Protein AF-A0A5B7KP76-F1 (afdb_monomer)

Solvent-accessible surface area (backbone atoms only — not comparable to full-atom values): 4516 Å² total; per-residue (Å²): 132,74,51,72,63,72,54,73,51,75,46,80,54,97,94,50,72,52,75,51,65,57,30,50,40,45,64,41,91,46,76,78,40,73,77,46,84,39,71,43,79,44,54,99,88,42,72,46,78,56,77,74,61,66,68,64,49,46,55,52,48,52,54,51,23,55,51,50,66,75,71,109

Radius of gyration: 13.91 Å; Cα contacts (8 Å, |Δi|>4): 99; chains: 1;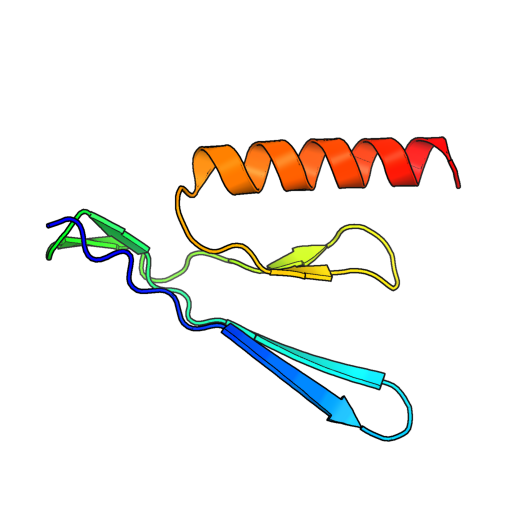 bounding box: 35×19×39 Å

pLDDT: mean 91.13, std 9.97, range [45.34, 97.81]

Nearest PDB structures (foldseek):
  9fst-assembly1_b  TM=9.604E-01  e=4.411E-05  Homo sapiens
  5cz7-assembly1_K  TM=9.199E-01  e=5.886E-03  Saccharomyces cerevisiae S288C
  5cz8-assembly1_Y  TM=8.758E-01  e=6.267E-03  Saccharomyces cerevisiae S288C
  6wjn-assembly1_p  TM=8.846E-01  e=3.630E-02  Homo sapiens
  8yvp-assembly1_U  TM=8.718E-01  e=3.410E-02  Mus musculus

Structure (mmCIF, N/CA/C/O backbone):
data_AF-A0A5B7KP76-F1
#
_entry.id   AF-A0A5B7KP76-F1
#
loop_
_atom_site.group_PDB
_atom_site.id
_atom_site.type_symbol
_atom_site.label_atom_id
_atom_site.label_alt_id
_atom_site.label_comp_id
_atom_site.label_asym_id
_atom_site.label_entity_id
_atom_site.label_seq_id
_atom_site.pdbx_PDB_ins_code
_atom_site.Cartn_x
_atom_site.Cartn_y
_atom_site.Cartn_z
_atom_site.occupancy
_atom_site.B_iso_or_equiv
_atom_site.auth_seq_id
_atom_site.auth_comp_id
_atom_site.auth_asym_id
_atom_site.auth_atom_id
_atom_site.pdbx_PDB_model_num
ATOM 1 N N . MET A 1 1 ? 10.227 12.201 -20.013 1.00 45.34 1 MET A N 1
ATOM 2 C CA . MET A 1 1 ? 8.874 11.764 -19.607 1.00 45.34 1 MET A CA 1
ATOM 3 C C . MET A 1 1 ? 9.031 10.512 -18.753 1.00 45.34 1 MET A C 1
ATOM 5 O O . MET A 1 1 ? 9.334 9.457 -19.291 1.00 45.34 1 MET A O 1
ATOM 9 N N . LEU A 1 2 ? 8.975 10.643 -17.425 1.00 52.41 2 LEU A N 1
ATOM 10 C CA . LEU A 1 2 ? 9.062 9.503 -16.505 1.00 52.41 2 LEU A CA 1
ATOM 11 C C . LEU A 1 2 ? 7.659 8.898 -16.388 1.00 52.41 2 LEU A C 1
ATOM 13 O O . LEU A 1 2 ? 6.781 9.497 -15.778 1.00 52.41 2 LEU A O 1
ATOM 17 N N . ALA A 1 3 ? 7.417 7.761 -17.037 1.00 54.12 3 ALA A N 1
ATOM 18 C CA . ALA A 1 3 ? 6.168 7.026 -16.879 1.00 54.12 3 ALA A CA 1
ATOM 19 C C . ALA A 1 3 ? 6.247 6.187 -15.594 1.00 54.12 3 ALA A C 1
ATOM 21 O O . ALA A 1 3 ? 6.883 5.133 -15.573 1.00 54.12 3 ALA A O 1
ATOM 22 N N . PHE A 1 4 ? 5.632 6.672 -14.515 1.00 65.88 4 PHE A N 1
ATOM 23 C CA . PHE A 1 4 ? 5.444 5.900 -13.289 1.00 65.88 4 PHE A CA 1
ATOM 24 C C . PHE A 1 4 ? 4.242 4.982 -13.490 1.00 65.88 4 PHE A C 1
ATOM 26 O O . PHE A 1 4 ? 3.095 5.423 -13.467 1.00 65.88 4 PHE A O 1
ATOM 33 N N . GLN A 1 5 ? 4.513 3.714 -13.787 1.00 77.19 5 GLN A N 1
ATOM 34 C CA . GLN A 1 5 ? 3.475 2.756 -14.141 1.00 77.19 5 GLN A CA 1
ATOM 35 C C . GLN A 1 5 ? 3.030 2.003 -12.886 1.00 77.19 5 GLN A C 1
ATOM 37 O O . GLN A 1 5 ? 3.667 1.038 -12.470 1.00 77.19 5 GLN A O 1
ATOM 42 N N . THR A 1 6 ? 1.943 2.482 -12.286 1.00 90.75 6 THR A N 1
ATOM 43 C CA . THR A 1 6 ? 1.262 1.842 -11.158 1.00 90.75 6 THR A CA 1
ATOM 44 C C . THR A 1 6 ? -0.218 1.725 -11.480 1.00 90.75 6 THR A C 1
ATOM 46 O O . THR A 1 6 ? -0.832 2.678 -11.960 1.00 90.75 6 THR A O 1
ATOM 49 N N . SER A 1 7 ? -0.796 0.561 -11.211 1.00 93.25 7 SER A N 1
ATOM 50 C CA . SER A 1 7 ? -2.228 0.312 -11.333 1.00 93.25 7 SER A CA 1
ATOM 51 C C . SER A 1 7 ? -2.753 -0.206 -10.006 1.00 93.25 7 SER A C 1
ATOM 53 O O . SER A 1 7 ? -2.247 -1.187 -9.468 1.00 93.25 7 SER A O 1
ATOM 55 N N . ILE A 1 8 ? -3.753 0.492 -9.481 1.00 95.31 8 ILE A N 1
ATOM 56 C CA . ILE A 1 8 ? -4.399 0.219 -8.200 1.00 95.31 8 ILE 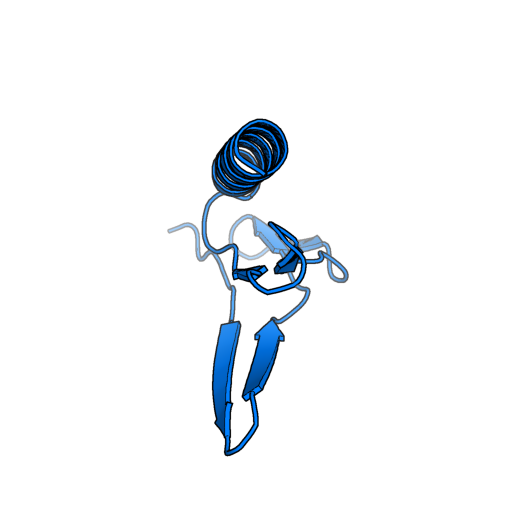A CA 1
ATOM 57 C C . ILE A 1 8 ? -5.901 0.227 -8.456 1.00 95.31 8 ILE A C 1
ATOM 59 O O . ILE A 1 8 ? -6.393 1.067 -9.211 1.00 95.31 8 ILE A O 1
ATOM 63 N N . MET A 1 9 ? -6.621 -0.695 -7.828 1.00 96.12 9 MET A N 1
ATOM 64 C CA . MET A 1 9 ? -8.075 -0.769 -7.872 1.00 96.12 9 MET A CA 1
ATOM 65 C C . MET A 1 9 ? -8.622 -1.085 -6.481 1.00 96.12 9 MET A C 1
ATOM 67 O O . MET A 1 9 ? -8.026 -1.861 -5.735 1.00 96.12 9 MET A O 1
ATOM 71 N N . ALA A 1 10 ? -9.766 -0.491 -6.158 1.00 96.31 10 ALA A N 1
ATOM 72 C CA . ALA A 1 10 ? -10.552 -0.797 -4.974 1.00 96.31 10 ALA A CA 1
ATOM 73 C C . ALA A 1 10 ? -12.003 -1.026 -5.405 1.00 96.31 10 ALA A C 1
ATOM 75 O O . ALA A 1 10 ? -12.524 -0.265 -6.223 1.00 96.31 10 ALA A O 1
ATOM 76 N N . VAL A 1 11 ? -12.635 -2.074 -4.884 1.00 97.75 11 VAL A N 1
ATOM 77 C CA . VAL A 1 11 ? -14.034 -2.416 -5.159 1.00 97.75 11 VAL A CA 1
ATOM 78 C C . VAL A 1 11 ? -14.750 -2.629 -3.835 1.00 97.75 11 VAL A C 1
ATOM 80 O O . VAL A 1 11 ? -14.327 -3.447 -3.019 1.00 97.75 11 VAL A O 1
ATOM 83 N N . GLU A 1 12 ? -15.827 -1.881 -3.632 1.00 97.81 12 GLU A N 1
ATOM 84 C CA . GLU A 1 12 ? -16.736 -2.040 -2.501 1.00 97.81 12 GLU A CA 1
ATOM 85 C C . GLU A 1 12 ? -17.724 -3.179 -2.763 1.00 97.81 12 GLU A C 1
ATOM 87 O O . GLU A 1 12 ? -18.183 -3.382 -3.891 1.00 97.81 12 GLU A O 1
ATOM 92 N N . PHE A 1 13 ? -18.060 -3.912 -1.709 1.00 97.12 13 PHE A N 1
ATOM 93 C CA . PHE A 1 13 ? -19.128 -4.899 -1.698 1.00 97.12 13 PHE A CA 1
ATOM 94 C C . PHE A 1 13 ? -19.839 -4.882 -0.337 1.00 97.12 13 PHE A C 1
ATOM 96 O O . PHE A 1 13 ? -19.369 -4.268 0.621 1.00 97.12 13 PHE A O 1
ATOM 103 N N . ASP A 1 14 ? -20.975 -5.573 -0.236 1.00 97.69 14 ASP A N 1
ATOM 104 C CA . ASP A 1 14 ? -21.690 -5.687 1.037 1.00 97.69 14 ASP A CA 1
ATOM 105 C C . ASP A 1 14 ? -20.833 -6.420 2.084 1.00 97.69 14 ASP A C 1
ATOM 107 O O . ASP A 1 14 ? -20.505 -7.597 1.928 1.00 97.69 14 ASP A O 1
ATOM 111 N N . GLY A 1 15 ? -20.440 -5.704 3.138 1.00 95.81 15 GLY A N 1
ATOM 112 C CA . GLY A 1 15 ? -19.558 -6.212 4.187 1.00 95.81 15 GLY A CA 1
ATOM 113 C C . GLY A 1 15 ? -18.073 -5.864 4.035 1.00 95.81 15 GLY A C 1
ATOM 114 O O . GLY A 1 15 ? -17.287 -6.302 4.877 1.00 95.81 15 GLY A O 1
ATOM 115 N N . GLY A 1 16 ? -17.659 -5.072 3.034 1.00 96.31 16 GLY A N 1
ATOM 116 C CA . GLY A 1 16 ? -16.290 -4.547 3.003 1.00 96.31 16 GLY A CA 1
ATOM 117 C C . GLY A 1 16 ? -15.778 -4.019 1.663 1.00 96.31 16 GLY A C 1
ATOM 118 O O . GLY A 1 16 ? -16.519 -3.599 0.779 1.00 96.31 16 GLY A O 1
ATOM 119 N N . VAL A 1 17 ? -14.450 -4.027 1.530 1.00 97.06 17 VAL A N 1
ATOM 120 C CA . VAL A 1 17 ? -13.722 -3.563 0.344 1.00 97.06 17 VAL A CA 1
ATOM 121 C C . VAL A 1 17 ? -12.636 -4.569 -0.028 1.00 97.06 17 VAL A C 1
ATOM 123 O O . VAL A 1 17 ? -11.946 -5.105 0.838 1.00 97.06 17 VAL A O 1
ATOM 126 N N . VAL A 1 18 ? -12.458 -4.798 -1.328 1.00 96.75 18 VAL A N 1
ATOM 127 C CA . VAL A 1 18 ? -11.302 -5.504 -1.891 1.00 96.75 18 VAL A CA 1
ATOM 128 C C . VAL A 1 18 ? -10.385 -4.479 -2.546 1.00 96.75 18 VAL A C 1
ATOM 130 O O . VAL A 1 18 ? -10.822 -3.723 -3.412 1.00 96.75 18 VAL A O 1
ATOM 133 N N . VAL A 1 19 ? -9.109 -4.470 -2.162 1.00 96.81 19 VAL A N 1
ATOM 134 C CA . VAL A 1 19 ? -8.068 -3.640 -2.785 1.00 96.81 19 VAL A CA 1
ATOM 135 C C . VAL A 1 19 ? -7.027 -4.509 -3.478 1.00 96.81 19 VAL A C 1
ATOM 137 O O . VAL A 1 19 ? -6.683 -5.590 -3.004 1.00 96.81 19 VAL A O 1
ATOM 140 N N . GLY A 1 20 ? -6.509 -4.028 -4.603 1.00 95.94 20 GLY A N 1
ATOM 141 C CA . GLY A 1 20 ? -5.457 -4.694 -5.358 1.00 95.94 20 GLY A CA 1
ATOM 142 C C . GLY A 1 20 ? -4.530 -3.690 -6.028 1.00 95.94 20 GLY A C 1
ATOM 143 O O . GLY A 1 20 ? -4.962 -2.629 -6.479 1.00 95.94 20 GLY A O 1
ATOM 144 N N . ALA A 1 21 ? -3.249 -4.037 -6.105 1.00 95.81 21 ALA A N 1
ATOM 145 C CA . ALA A 1 21 ? -2.232 -3.237 -6.771 1.00 95.81 21 ALA A CA 1
ATOM 146 C C . ALA A 1 21 ? -1.290 -4.129 -7.583 1.00 95.81 21 ALA A C 1
ATOM 148 O O . ALA A 1 21 ? -1.023 -5.272 -7.209 1.00 95.81 21 ALA A O 1
ATOM 149 N N . ASP A 1 22 ? -0.766 -3.604 -8.690 1.00 94.75 22 ASP A N 1
ATOM 150 C CA . ASP A 1 22 ? 0.340 -4.251 -9.390 1.00 94.75 22 ASP A CA 1
ATOM 151 C C . ASP A 1 22 ? 1.656 -4.095 -8.609 1.00 94.75 22 ASP A C 1
ATOM 153 O O . ASP A 1 22 ? 1.839 -3.154 -7.841 1.00 94.75 22 ASP A O 1
ATOM 157 N N . SER A 1 23 ? 2.611 -4.996 -8.829 1.00 93.56 23 SER A N 1
ATOM 158 C CA . SER A 1 23 ? 3.848 -5.067 -8.036 1.00 93.56 23 SER A CA 1
ATOM 159 C C . SER A 1 23 ? 5.080 -4.458 -8.718 1.00 93.56 23 SER A C 1
ATOM 161 O O . SER A 1 23 ? 6.202 -4.526 -8.210 1.00 93.56 23 SER A O 1
ATOM 163 N N . ARG A 1 24 ? 4.909 -3.883 -9.909 1.00 93.75 24 ARG A N 1
ATOM 164 C CA . ARG A 1 24 ? 6.005 -3.360 -10.732 1.00 93.75 24 ARG A CA 1
ATOM 165 C C . ARG A 1 24 ? 6.377 -1.940 -10.321 1.00 93.75 24 ARG A C 1
ATOM 167 O O . ARG A 1 24 ? 5.507 -1.088 -10.203 1.00 93.75 24 ARG A O 1
ATOM 174 N N . THR A 1 25 ? 7.667 -1.651 -10.247 1.00 91.00 25 THR A N 1
ATOM 175 C CA . THR A 1 25 ? 8.210 -0.296 -10.107 1.00 91.00 25 THR A CA 1
ATOM 176 C C . THR A 1 25 ? 9.165 -0.026 -11.263 1.00 91.00 25 THR A C 1
ATOM 178 O O . THR A 1 25 ? 9.981 -0.884 -11.614 1.00 91.00 25 THR A O 1
ATOM 181 N N . SER A 1 26 ? 9.052 1.150 -11.882 1.00 90.00 26 SER A N 1
ATOM 182 C CA . SER A 1 26 ? 9.874 1.550 -13.023 1.00 90.00 26 SER A CA 1
ATOM 183 C C . SER A 1 26 ? 10.612 2.865 -12.78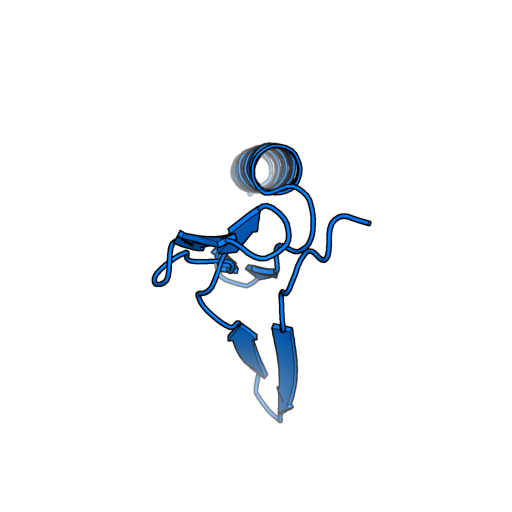6 1.00 90.00 26 SER A C 1
ATOM 185 O O . SER A 1 26 ? 10.149 3.753 -12.073 1.00 90.00 26 SER A O 1
ATOM 187 N N . MET A 1 27 ? 11.766 2.996 -13.435 1.00 89.00 27 MET A N 1
ATOM 188 C CA . MET A 1 27 ? 12.495 4.250 -13.607 1.00 89.00 27 MET A CA 1
ATOM 189 C C . MET A 1 27 ? 12.506 4.574 -15.101 1.00 89.00 27 MET A C 1
ATOM 191 O O . MET A 1 27 ? 13.380 4.139 -15.852 1.00 89.00 27 MET A O 1
ATOM 195 N N . GLY A 1 28 ? 11.459 5.263 -15.562 1.00 85.38 28 GLY A N 1
ATOM 196 C CA . GLY A 1 28 ? 11.192 5.404 -16.994 1.00 85.38 28 GLY A CA 1
ATOM 197 C C . GLY A 1 28 ? 10.823 4.053 -17.614 1.00 85.38 28 GLY A C 1
ATOM 198 O O . GLY A 1 28 ? 9.838 3.444 -17.211 1.00 85.38 28 GLY A O 1
ATOM 199 N N . VAL A 1 29 ? 11.610 3.582 -18.586 1.00 87.88 29 VAL A N 1
ATOM 200 C CA . VAL A 1 29 ? 11.378 2.295 -19.277 1.00 87.88 29 VAL A CA 1
ATOM 201 C C . VAL A 1 29 ? 11.978 1.089 -18.549 1.00 87.8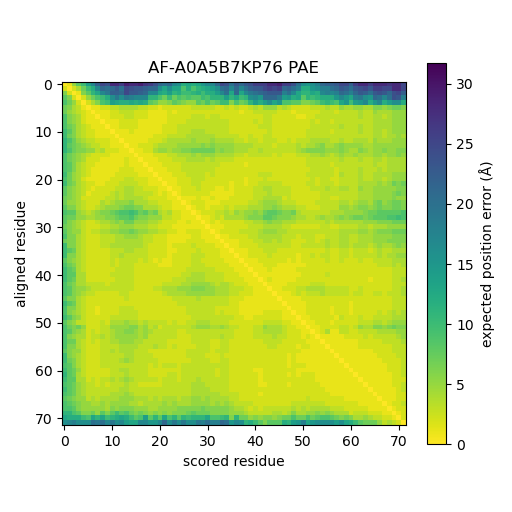8 29 VAL A C 1
ATOM 203 O O . VAL A 1 29 ? 11.635 -0.051 -18.854 1.00 87.88 29 VAL A O 1
ATOM 206 N N . TYR A 1 30 ? 12.883 1.319 -17.597 1.00 88.94 30 TYR A N 1
ATOM 207 C CA . TYR A 1 30 ? 13.545 0.249 -16.861 1.00 88.94 30 TYR A CA 1
ATOM 208 C C . TYR A 1 30 ? 12.679 -0.217 -15.689 1.00 88.94 30 TYR A C 1
ATOM 210 O O . TYR A 1 30 ? 12.249 0.601 -14.878 1.00 88.94 30 TYR A O 1
ATOM 218 N N . VAL A 1 31 ? 12.450 -1.527 -15.574 1.00 91.81 31 VAL A N 1
ATOM 219 C CA . VAL A 1 31 ? 11.761 -2.124 -14.420 1.00 91.81 31 VAL A CA 1
ATOM 220 C C . VAL A 1 31 ? 12.774 -2.333 -13.298 1.00 91.81 31 VAL A C 1
ATOM 222 O O . VAL A 1 31 ? 13.562 -3.277 -13.342 1.00 91.81 31 VAL A O 1
ATOM 225 N N . SER A 1 32 ? 12.747 -1.455 -12.296 1.00 91.88 32 SER A N 1
ATOM 226 C CA . SER A 1 32 ? 13.659 -1.495 -11.149 1.00 91.88 32 SER A CA 1
ATOM 227 C C . SER A 1 32 ? 13.267 -2.555 -10.124 1.00 91.88 32 SER A C 1
ATOM 229 O O . SER A 1 32 ? 14.139 -3.137 -9.485 1.00 91.88 32 SER A O 1
ATOM 231 N N . ASN A 1 33 ? 11.971 -2.841 -9.983 1.00 91.88 33 ASN A N 1
ATOM 232 C CA . ASN A 1 33 ? 11.470 -3.888 -9.097 1.00 91.88 33 ASN A CA 1
ATOM 233 C C . ASN A 1 33 ? 10.190 -4.519 -9.674 1.00 91.88 33 ASN A C 1
ATOM 235 O O . ASN A 1 33 ? 9.388 -3.843 -10.313 1.00 91.88 33 ASN A O 1
ATOM 239 N N . ARG A 1 34 ? 10.007 -5.826 -9.475 1.00 93.25 34 ARG A N 1
ATOM 240 C CA . ARG A 1 34 ? 8.837 -6.597 -9.939 1.00 93.25 34 ARG A CA 1
ATOM 241 C C . ARG A 1 34 ? 7.917 -7.053 -8.808 1.00 93.25 34 ARG A C 1
ATOM 243 O O . ARG A 1 34 ? 6.858 -7.598 -9.093 1.00 93.25 34 ARG A O 1
ATOM 250 N N . VAL A 1 35 ? 8.328 -6.873 -7.556 1.00 94.62 35 VAL A N 1
ATOM 251 C CA . VAL A 1 35 ? 7.668 -7.431 -6.365 1.00 94.62 35 VAL A CA 1
ATOM 252 C C . VAL A 1 35 ? 7.492 -6.377 -5.268 1.00 94.62 35 VAL A C 1
ATOM 254 O O . VAL A 1 35 ? 7.587 -6.670 -4.083 1.00 94.62 35 VAL A O 1
ATOM 257 N N . THR A 1 36 ? 7.294 -5.116 -5.648 1.00 92.69 36 THR A N 1
ATOM 258 C CA . THR A 1 36 ? 7.029 -4.038 -4.690 1.00 92.69 36 THR A CA 1
ATOM 259 C C . THR A 1 36 ? 5.613 -4.153 -4.146 1.00 92.69 36 THR A C 1
ATOM 261 O O . THR A 1 36 ? 4.666 -4.189 -4.927 1.00 92.69 36 THR A O 1
ATOM 264 N N . ASP A 1 37 ? 5.471 -4.128 -2.823 1.00 93.38 37 ASP A N 1
ATOM 265 C CA . ASP A 1 37 ? 4.173 -3.911 -2.196 1.00 93.38 37 ASP A CA 1
ATOM 266 C C . ASP A 1 37 ? 3.834 -2.414 -2.210 1.00 93.38 37 ASP A C 1
ATOM 268 O O . ASP A 1 37 ? 4.635 -1.564 -1.797 1.00 93.38 37 ASP A O 1
ATOM 272 N N . LYS A 1 38 ? 2.655 -2.090 -2.736 1.00 94.38 38 LYS A N 1
ATOM 273 C CA . LYS A 1 38 ? 2.135 -0.723 -2.874 1.00 94.38 38 LYS A CA 1
ATOM 274 C C . LYS A 1 38 ? 0.974 -0.445 -1.922 1.00 94.38 38 LYS A C 1
ATOM 276 O O . LYS A 1 38 ? 0.454 0.670 -1.923 1.00 94.38 38 LYS A O 1
ATOM 281 N N . LEU A 1 39 ? 0.575 -1.429 -1.121 1.00 95.31 39 LEU A N 1
ATOM 282 C CA . LEU A 1 39 ? -0.467 -1.307 -0.115 1.00 95.31 39 LEU A CA 1
ATOM 283 C C . LEU A 1 39 ? 0.202 -1.208 1.256 1.00 95.31 39 LEU A C 1
ATOM 285 O O . LEU A 1 39 ? 0.911 -2.111 1.684 1.00 95.31 39 LEU A O 1
ATOM 289 N N . THR A 1 40 ? -0.003 -0.093 1.947 1.00 95.44 40 THR A N 1
ATOM 290 C CA . THR A 1 40 ? 0.493 0.101 3.312 1.00 95.44 40 THR A CA 1
ATOM 291 C C . THR A 1 40 ? -0.689 0.067 4.262 1.00 95.44 40 THR A C 1
ATOM 293 O O . THR A 1 40 ? -1.617 0.865 4.131 1.00 95.44 40 THR A O 1
ATOM 296 N N . ARG A 1 41 ? -0.667 -0.858 5.221 1.00 94.56 41 ARG A N 1
ATOM 297 C CA . ARG A 1 41 ? -1.650 -0.886 6.303 1.00 94.56 41 ARG A CA 1
ATOM 298 C C . ARG A 1 41 ? -1.452 0.344 7.192 1.00 94.56 41 ARG A C 1
ATOM 300 O O . ARG A 1 41 ? -0.329 0.597 7.613 1.00 94.56 41 ARG A O 1
ATOM 307 N N . VAL A 1 42 ? -2.525 1.087 7.459 1.00 95.62 42 VAL A N 1
ATOM 308 C CA . VAL A 1 42 ? -2.507 2.261 8.350 1.00 95.62 42 VAL A CA 1
ATOM 309 C C . VAL A 1 42 ? -3.116 1.901 9.702 1.00 95.62 42 VAL A C 1
ATOM 311 O O . VAL A 1 42 ? -2.495 2.146 10.724 1.00 95.62 42 VA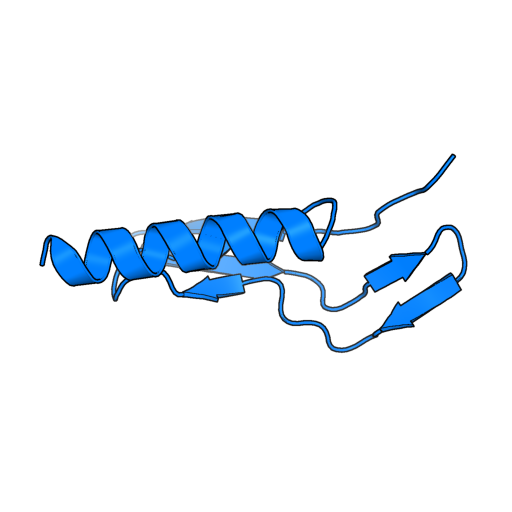L A O 1
ATOM 314 N N . THR A 1 43 ? -4.290 1.264 9.702 1.00 94.88 43 THR A N 1
ATOM 315 C CA . THR A 1 43 ? -4.958 0.719 10.902 1.00 94.88 43 THR A CA 1
ATOM 316 C C . THR A 1 43 ? -5.548 -0.663 10.591 1.00 94.88 43 THR A C 1
ATOM 318 O O . THR A 1 43 ? -5.274 -1.231 9.530 1.00 94.88 43 THR A O 1
ATOM 321 N N . ASP A 1 44 ? -6.349 -1.249 11.487 1.00 92.19 44 ASP A N 1
ATOM 322 C CA . ASP A 1 44 ? -7.118 -2.476 11.192 1.00 92.19 44 ASP A CA 1
ATOM 323 C C . ASP A 1 44 ? -8.182 -2.283 10.096 1.00 92.19 44 ASP A C 1
ATOM 325 O O . ASP A 1 44 ? -8.578 -3.245 9.436 1.00 92.19 44 ASP A O 1
ATOM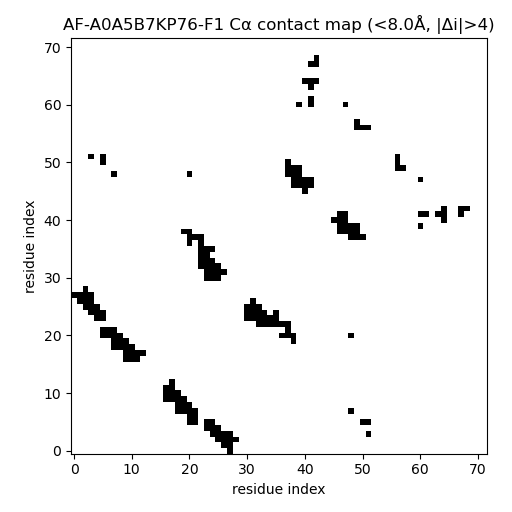 329 N N . HIS A 1 45 ? -8.623 -1.044 9.862 1.00 92.94 45 HIS A N 1
ATOM 330 C CA . HIS A 1 45 ? -9.716 -0.732 8.934 1.00 92.94 45 HIS A CA 1
ATOM 331 C C . HIS A 1 45 ? -9.319 0.216 7.796 1.00 92.94 45 HIS A C 1
ATOM 333 O O . HIS A 1 45 ? -10.139 0.502 6.924 1.00 92.94 45 HIS A O 1
ATOM 339 N N . ILE A 1 46 ? -8.073 0.699 7.772 1.00 94.50 46 ILE A N 1
ATOM 340 C CA . ILE A 1 46 ? -7.589 1.662 6.777 1.00 94.50 46 ILE A CA 1
ATOM 341 C C . ILE A 1 46 ? -6.324 1.131 6.101 1.00 94.50 46 ILE A C 1
ATOM 343 O O . ILE A 1 46 ? -5.321 0.835 6.752 1.00 94.50 46 ILE A O 1
ATOM 347 N N . TYR A 1 47 ? -6.357 1.086 4.769 1.00 96.06 47 TYR A N 1
ATOM 348 C CA . TYR A 1 47 ? -5.207 0.796 3.914 1.00 96.06 47 TYR A CA 1
ATOM 349 C C . TYR A 1 47 ? -4.897 1.983 2.998 1.00 96.06 47 TYR A C 1
ATOM 351 O O . TYR A 1 47 ? -5.772 2.511 2.312 1.00 96.06 47 TYR A O 1
ATOM 359 N N . CYS A 1 48 ? -3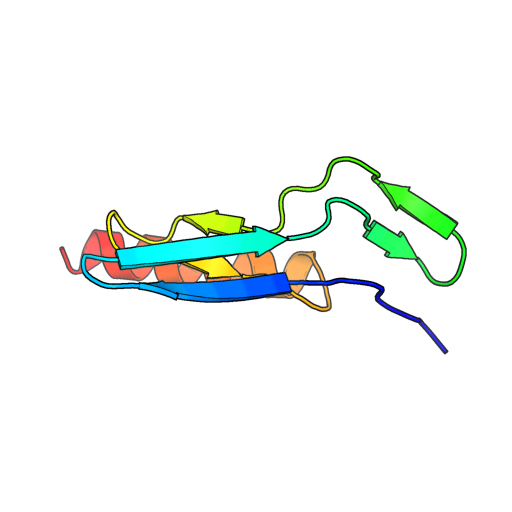.627 2.376 2.951 1.00 95.75 48 CYS A N 1
ATOM 360 C CA . CYS A 1 48 ? -3.104 3.384 2.042 1.00 95.75 48 CYS A CA 1
ATOM 361 C C . CYS A 1 48 ? -2.604 2.721 0.754 1.00 95.75 48 CYS A C 1
ATOM 363 O O . CYS A 1 48 ? -1.720 1.863 0.778 1.00 95.75 48 CYS A O 1
ATOM 365 N N . CYS A 1 49 ? -3.144 3.150 -0.385 1.00 95.31 49 CYS A N 1
ATOM 366 C CA . CYS A 1 49 ? -2.695 2.703 -1.697 1.00 95.31 49 CYS A CA 1
ATOM 367 C C . CYS A 1 49 ? -1.711 3.723 -2.290 1.00 95.31 49 CYS A C 1
ATOM 369 O O . CYS A 1 49 ? -2.090 4.859 -2.579 1.00 95.31 49 CYS A O 1
ATOM 371 N N . ARG A 1 50 ? -0.448 3.335 -2.488 1.00 94.06 50 ARG A N 1
ATOM 372 C CA . ARG A 1 50 ? 0.636 4.258 -2.863 1.00 94.06 50 ARG A CA 1
ATOM 373 C C . ARG A 1 50 ? 0.888 4.288 -4.373 1.00 94.06 50 ARG A C 1
ATOM 375 O O . ARG A 1 50 ? 1.229 3.271 -4.975 1.00 94.06 50 ARG A O 1
ATOM 382 N N . SER A 1 51 ? 0.796 5.474 -4.982 1.00 91.75 51 SER A N 1
ATOM 383 C CA . SER A 1 51 ? 1.145 5.724 -6.390 1.00 91.75 51 SER A CA 1
ATOM 384 C C . SER A 1 51 ? 1.931 7.026 -6.547 1.00 91.75 51 SER A C 1
ATOM 386 O O . SER A 1 51 ? 1.632 8.017 -5.886 1.00 91.75 51 SER A O 1
ATOM 388 N N . GLY A 1 52 ? 2.928 7.028 -7.436 1.00 88.81 52 GLY A N 1
ATOM 389 C CA . GLY A 1 52 ? 3.848 8.147 -7.642 1.00 88.81 52 GLY A CA 1
ATOM 390 C C . GLY A 1 52 ? 5.246 7.854 -7.098 1.00 88.81 52 GLY A C 1
ATOM 391 O O . GLY A 1 52 ? 5.746 6.735 -7.224 1.00 88.81 52 GLY A O 1
ATOM 392 N N . SER A 1 53 ? 5.892 8.870 -6.522 1.00 89.00 53 SER A N 1
ATOM 393 C CA . SER A 1 53 ? 7.211 8.732 -5.899 1.00 89.00 53 SER A CA 1
ATOM 394 C C . SER A 1 53 ? 7.140 7.777 -4.706 1.00 89.00 53 SER A C 1
ATOM 396 O O . SER A 1 53 ? 6.404 8.009 -3.743 1.00 89.00 53 SER A O 1
ATOM 398 N N . ALA A 1 54 ? 7.893 6.678 -4.777 1.00 88.38 54 ALA A N 1
ATOM 399 C CA . ALA A 1 54 ? 7.850 5.635 -3.758 1.00 88.38 54 ALA A CA 1
ATOM 400 C C . ALA A 1 54 ? 8.282 6.159 -2.379 1.00 88.38 54 ALA A C 1
ATOM 402 O O . ALA A 1 54 ? 7.618 5.856 -1.395 1.00 88.38 54 ALA A O 1
ATOM 403 N N . ALA A 1 55 ? 9.337 6.977 -2.324 1.00 90.81 55 ALA A N 1
ATOM 404 C CA . ALA A 1 55 ? 9.865 7.508 -1.070 1.00 90.81 55 ALA A CA 1
ATOM 405 C C . ALA A 1 55 ? 8.880 8.476 -0.396 1.00 90.81 55 ALA A C 1
ATOM 407 O O . ALA A 1 55 ? 8.587 8.329 0.787 1.00 90.81 55 ALA A O 1
ATOM 408 N N . ASP A 1 56 ? 8.316 9.412 -1.164 1.00 94.00 56 ASP A N 1
ATOM 409 C CA . ASP A 1 56 ? 7.412 10.430 -0.615 1.00 94.00 56 ASP A CA 1
ATOM 410 C C . ASP A 1 56 ? 6.124 9.793 -0.082 1.00 94.00 56 ASP A C 1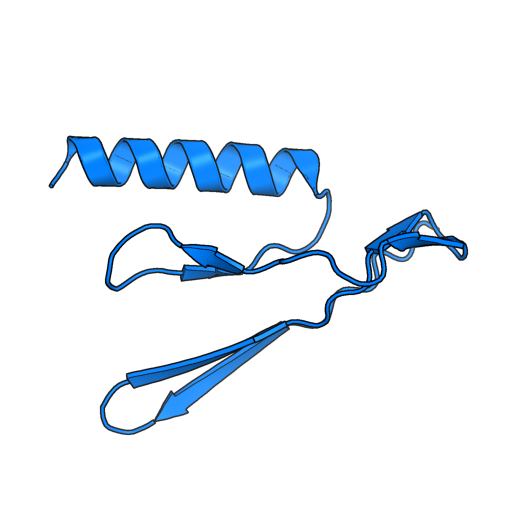
ATOM 412 O O . ASP A 1 56 ? 5.673 10.084 1.024 1.00 94.00 56 ASP A O 1
ATOM 416 N N . THR A 1 57 ? 5.547 8.869 -0.854 1.00 93.38 57 THR A N 1
ATOM 417 C CA . THR A 1 57 ? 4.304 8.187 -0.468 1.00 93.38 57 THR A CA 1
ATOM 418 C C . THR A 1 57 ? 4.495 7.227 0.707 1.00 93.38 57 THR A C 1
ATOM 420 O O . THR A 1 57 ? 3.562 7.063 1.487 1.00 93.38 57 THR A O 1
ATOM 423 N N . GLN A 1 58 ? 5.675 6.610 0.862 1.00 93.56 58 GLN A N 1
ATOM 424 C CA . GLN A 1 58 ? 6.007 5.806 2.047 1.00 93.56 58 GLN A CA 1
ATOM 425 C C . GLN A 1 58 ? 6.111 6.673 3.291 1.00 93.56 58 GLN A C 1
ATOM 427 O O . GLN A 1 58 ? 5.404 6.412 4.255 1.00 93.56 58 GLN A O 1
ATOM 432 N N . ALA A 1 59 ? 6.901 7.746 3.234 1.00 96.56 59 ALA A N 1
ATOM 433 C CA . ALA A 1 59 ? 7.087 8.630 4.379 1.00 96.56 59 ALA A CA 1
ATOM 434 C C . ALA A 1 59 ? 5.752 9.198 4.884 1.00 96.56 59 ALA A C 1
ATOM 436 O O . ALA A 1 59 ? 5.500 9.219 6.085 1.00 96.56 59 ALA A O 1
ATOM 437 N N . ILE A 1 60 ? 4.868 9.613 3.970 1.00 96.12 60 ILE A N 1
ATOM 438 C CA . ILE A 1 60 ? 3.536 10.106 4.338 1.00 96.12 60 ILE A CA 1
ATOM 439 C C . ILE A 1 60 ? 2.685 8.992 4.961 1.00 96.12 60 ILE A C 1
ATOM 441 O O . ILE A 1 60 ? 2.049 9.230 5.985 1.00 96.12 60 ILE A O 1
ATOM 445 N N . ALA A 1 61 ? 2.666 7.792 4.374 1.00 96.06 61 ALA A N 1
ATOM 446 C CA . ALA A 1 61 ? 1.890 6.674 4.910 1.00 96.06 61 ALA A CA 1
ATOM 447 C C . ALA A 1 61 ? 2.360 6.273 6.318 1.00 96.06 61 ALA A C 1
ATOM 449 O O . ALA A 1 61 ? 1.522 6.066 7.193 1.00 96.06 61 ALA A O 1
ATOM 450 N N . ASP A 1 62 ? 3.674 6.238 6.543 1.00 95.25 62 ASP A N 1
ATOM 451 C CA . ASP A 1 62 ? 4.273 5.899 7.834 1.00 95.25 62 ASP A CA 1
ATOM 452 C C . ASP A 1 62 ? 3.928 6.953 8.898 1.00 95.25 62 ASP A C 1
ATOM 454 O O . ASP A 1 62 ? 3.496 6.602 9.993 1.00 95.25 62 ASP A O 1
ATOM 458 N N . ILE A 1 63 ? 4.021 8.250 8.567 1.00 96.75 63 ILE A N 1
ATOM 459 C CA . ILE A 1 63 ? 3.629 9.342 9.477 1.00 96.75 63 ILE A CA 1
ATOM 460 C C . ILE A 1 63 ? 2.151 9.232 9.860 1.00 96.75 63 ILE A C 1
ATOM 462 O O . ILE A 1 63 ? 1.804 9.393 11.030 1.00 96.75 63 ILE A O 1
ATOM 466 N N . VAL A 1 64 ? 1.273 8.974 8.887 1.00 96.38 64 VAL A N 1
ATOM 467 C CA . VAL A 1 64 ? -0.165 8.836 9.146 1.00 96.38 64 VAL A CA 1
ATOM 468 C C . VAL A 1 64 ? -0.436 7.619 10.025 1.00 96.38 64 VAL A C 1
ATOM 470 O O . VAL A 1 64 ? -1.192 7.749 10.983 1.00 96.38 64 VAL A O 1
ATOM 473 N N . ALA A 1 65 ? 0.195 6.474 9.753 1.00 95.38 65 ALA A N 1
ATOM 474 C CA . ALA A 1 65 ? 0.051 5.273 10.574 1.00 95.38 65 ALA A CA 1
ATOM 475 C C . ALA A 1 65 ? 0.481 5.529 12.025 1.00 95.38 65 ALA A C 1
ATOM 477 O O . ALA A 1 65 ? -0.296 5.279 12.942 1.00 95.38 65 ALA A O 1
ATOM 478 N N . SER A 1 66 ? 1.655 6.136 12.233 1.00 95.44 66 SER A N 1
ATOM 479 C CA . SER A 1 66 ? 2.118 6.514 13.574 1.00 95.44 66 SER A CA 1
ATOM 480 C C . SER A 1 66 ? 1.185 7.508 14.267 1.00 95.44 66 SER A C 1
ATOM 482 O O . SER A 1 66 ? 1.012 7.452 15.480 1.00 95.44 66 SER A O 1
ATOM 484 N N . HIS A 1 67 ? 0.579 8.437 13.523 1.00 96.06 67 HIS A N 1
ATOM 485 C CA . HIS A 1 67 ? -0.360 9.389 14.109 1.00 96.06 67 HIS A CA 1
ATOM 486 C C . HIS A 1 67 ? -1.689 8.736 14.503 1.00 96.06 67 HIS A C 1
ATOM 488 O O . HIS A 1 67 ? -2.249 9.112 15.526 1.00 96.06 67 HIS A O 1
ATOM 494 N N . MET A 1 68 ? -2.182 7.766 13.726 1.00 94.25 68 MET A N 1
ATOM 495 C CA . MET A 1 68 ? -3.377 6.996 14.090 1.00 94.25 68 MET A CA 1
ATOM 496 C C . MET A 1 68 ? -3.120 6.134 15.329 1.00 94.25 68 MET A C 1
ATOM 498 O O . MET A 1 68 ? -3.933 6.158 16.241 1.00 94.25 68 MET A O 1
ATOM 502 N N . GLU A 1 69 ? -1.961 5.476 15.418 1.00 92.50 69 GLU A N 1
ATOM 503 C CA . GLU A 1 69 ? -1.573 4.673 16.591 1.00 92.50 69 GLU A CA 1
ATOM 504 C C . GLU A 1 69 ? -1.492 5.501 17.886 1.00 92.50 69 GLU A C 1
ATOM 506 O O . GLU A 1 69 ? -1.782 5.000 18.963 1.00 92.50 69 GLU A O 1
ATOM 511 N N . LEU A 1 70 ? -1.117 6.781 17.799 1.00 93.19 70 LEU A N 1
ATOM 512 C CA . LEU A 1 70 ? -1.092 7.688 1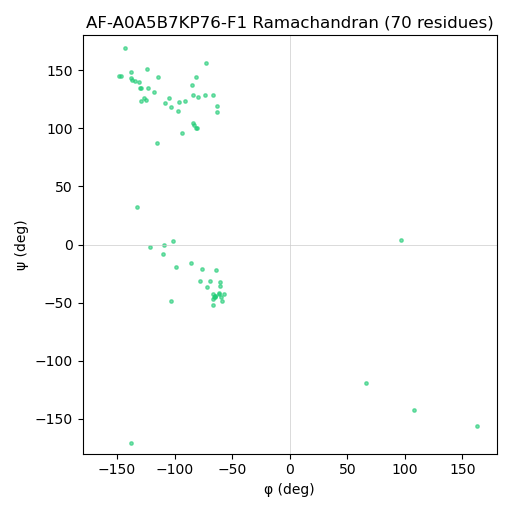8.955 1.00 93.19 70 LEU A CA 1
ATOM 513 C C . LEU A 1 70 ? -2.480 8.182 19.391 1.00 93.19 70 LEU A C 1
ATOM 515 O O . LEU A 1 70 ? -2.606 8.714 20.495 1.00 93.19 70 LEU A O 1
ATOM 519 N N . LEU A 1 71 ? -3.471 8.123 18.501 1.00 89.50 71 LEU A N 1
ATOM 520 C CA . LEU A 1 71 ? -4.828 8.625 18.733 1.00 89.50 71 LEU A CA 1
ATOM 521 C C . LEU A 1 71 ? -5.816 7.521 19.135 1.00 89.50 71 LEU A C 1
ATOM 523 O O . LEU A 1 71 ? -6.875 7.851 19.673 1.00 89.50 71 LEU A O 1
ATOM 527 N N . GLU A 1 72 ? -5.486 6.261 18.850 1.00 72.06 72 GLU A N 1
ATOM 528 C CA . GLU A 1 72 ? -6.182 5.060 19.336 1.00 72.06 72 GLU A CA 1
ATOM 529 C C . GLU A 1 72 ? -5.853 4.765 20.812 1.00 72.06 72 GLU A C 1
ATOM 531 O O . GLU A 1 72 ? -6.793 4.354 21.536 1.00 72.06 72 GLU A O 1
#

Secondary structure (DSSP, 8-state):
-------EEEEEETTEEEEEE---EEETTEEEESS---EEE-SSS-EEE--S-HHHHHHHHHHHHHHHHHH-

Sequence (72 aa):
MLAFQTSIMAVEFDGGVVVGADSRTSMGVYVSNRVTDKLTRVTDHIYCCRSGSAADTQAIADIVASHMELLE

InterPro domains:
  IPR001353 Proteasome, subunit alpha/beta [PF00227] (6-70)
  IPR016050 Proteasome beta-type subunit, conserved site [PS00854] (9-56)
  IPR023333 Proteasome B-type subunit [PTHR32194] (6-70)
  IPR029055 Nucleophile aminohydrolases, N-terminal [G3DSA:3.60.20.10] (6-72)
  IPR029055 Nucleophile aminohydrolases, N-terminal [SSF56235] (6-71)

Foldseek 3Di:
DFDFDKDKDWDDDVPAIDIDIFQFGDRRPRTPTRHHDQWDDLDPRDIDGDGDDPVVRVVVSVVSSVVVVVVD

Organism: Portunus trituberculatus (NCBI:txid210409)

Mean predicted aligned error: 4.08 Å